Protein 7FIA (pdb70)

B-factor: mean 28.74, std 10.63, range [11.7, 78.71]

Structure (mmCIF, N/CA/C/O backbone):
data_7FIA
#
_entry.id   7FIA
#
_cell.length_a   65.569
_cell.length_b   65.569
_cell.length_c   95.053
_cell.angle_alpha   90.000
_cell.angle_beta   90.000
_cell.angle_gamma   90.000
#
_symmetry.space_group_name_H-M   'P 41 21 2'
#
loop_
_entity.id
_entity.type
_entity.pdbx_description
1 polymer AcrIF23
2 water water
#
loop_
_atom_site.group_PDB
_atom_site.id
_atom_site.type_symbol
_atom_site.label_atom_id
_atom_site.label_alt_id
_atom_site.label_comp_id
_atom_site.label_asym_id
_atom_site.label_entity_id
_atom_site.label_seq_id
_atom_site.pdbx_PDB_ins_code
_atom_site.Cartn_x
_atom_site.Cartn_y
_atom_site.Cartn_z
_atom_site.occupancy
_atom_site.B_iso_or_equiv
_atom_site.auth_seq_id
_atom_site.auth_comp_id
_atom_site.auth_asym_id
_atom_site.auth_atom_id
_atom_site.pdbx_PDB_model_num
ATOM 1 N N 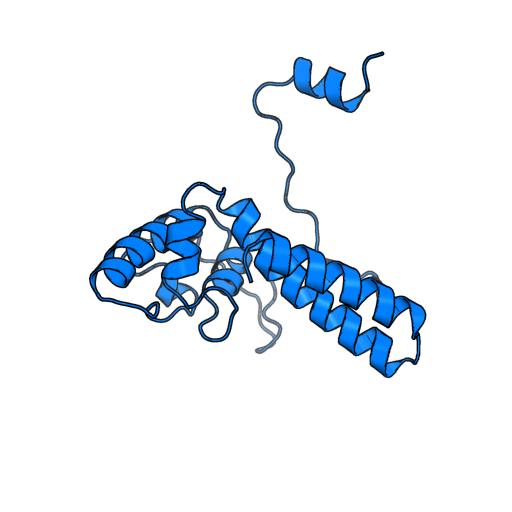. SER A 1 2 ? 27.693 -7.909 -8.961 1.00 55.37 0 SER A N 1
ATOM 2 C CA . SER A 1 2 ? 27.032 -7.675 -7.682 1.00 49.98 0 SER A CA 1
ATOM 3 C C . SER A 1 2 ? 25.751 -6.870 -7.874 1.00 48.26 0 SER A C 1
ATOM 4 O O . SER A 1 2 ? 25.661 -5.714 -7.455 1.00 48.03 0 SER A O 1
ATOM 7 N N . MET A 1 3 ? 24.759 -7.493 -8.504 1.00 39.23 1 MET A N 1
ATOM 8 C CA . MET A 1 3 ? 23.512 -6.822 -8.844 1.00 41.20 1 MET A CA 1
ATOM 9 C C . MET A 1 3 ? 22.473 -7.051 -7.752 1.00 42.23 1 MET A C 1
ATOM 10 O O . MET A 1 3 ? 22.191 -8.195 -7.383 1.00 38.65 1 MET A O 1
ATOM 15 N N . THR A 1 4 ? 21.903 -5.962 -7.244 1.00 36.09 2 THR A N 1
ATOM 16 C CA . THR A 1 4 ? 20.844 -6.067 -6.255 1.00 29.87 2 THR A CA 1
ATOM 17 C C . THR A 1 4 ? 19.526 -6.440 -6.927 1.00 28.92 2 THR A C 1
ATOM 18 O O . THR A 1 4 ? 19.337 -6.256 -8.132 1.00 33.74 2 THR A O 1
ATOM 22 N N . ASN A 1 5 ? 18.608 -6.979 -6.122 1.00 31.02 3 ASN A N 1
ATOM 23 C CA . ASN A 1 5 ? 17.306 -7.391 -6.640 1.00 27.42 3 ASN A CA 1
ATOM 24 C C . ASN A 1 5 ? 16.535 -6.201 -7.202 1.00 26.51 3 ASN A C 1
ATOM 25 O O . ASN A 1 5 ? 15.963 -6.271 -8.300 1.00 26.24 3 ASN A O 1
ATOM 30 N N . PHE A 1 6 ? 16.507 -5.096 -6.452 1.00 26.36 4 PHE A N 1
ATOM 31 C CA . PHE A 1 6 ? 15.805 -3.903 -6.911 1.00 25.23 4 PHE A CA 1
ATOM 32 C C . PHE A 1 6 ? 16.404 -3.381 -8.209 1.00 20.88 4 PHE A C 1
ATOM 33 O O . PHE A 1 6 ? 15.671 -2.981 -9.118 1.00 21.56 4 PHE A O 1
ATOM 41 N N . GLN A 1 7 ? 17.733 -3.386 -8.320 1.00 20.25 5 GLN A N 1
ATOM 42 C CA . GLN A 1 7 ? 18.362 -2.912 -9.549 1.00 22.43 5 GLN A CA 1
ATOM 43 C C . GLN A 1 7 ? 18.032 -3.818 -10.728 1.00 29.62 5 GLN A C 1
ATOM 44 O O . GLN A 1 7 ? 17.825 -3.335 -11.846 1.00 24.87 5 GLN A O 1
ATOM 50 N N . THR A 1 8 ? 18.000 -5.135 -10.509 1.00 27.69 6 THR A N 1
ATOM 51 C CA . THR A 1 8 ? 17.611 -6.046 -11.581 1.00 27.04 6 THR A CA 1
ATOM 52 C C . THR A 1 8 ? 16.196 -5.740 -12.061 1.00 25.13 6 THR A C 1
ATOM 53 O O . THR A 1 8 ? 15.943 -5.623 -13.269 1.00 30.63 6 THR A O 1
ATOM 57 N N . TRP A 1 9 ? 15.267 -5.574 -11.115 1.00 23.44 7 TRP A N 1
ATOM 58 C CA . TRP A 1 9 ? 13.902 -5.218 -11.493 1.00 24.89 7 TRP A CA 1
ATOM 59 C C . TRP A 1 9 ? 13.862 -3.896 -12.253 1.00 29.04 7 TRP A C 1
ATOM 60 O O . TRP A 1 9 ? 13.164 -3.778 -13.268 1.00 26.78 7 TRP A O 1
ATOM 71 N N . LEU A 1 10 ? 14.604 -2.890 -11.780 1.00 25.84 8 LEU A N 1
ATOM 72 C CA . LEU A 1 10 ? 14.642 -1.597 -12.460 1.00 24.36 8 LEU A CA 1
ATOM 73 C C . LEU A 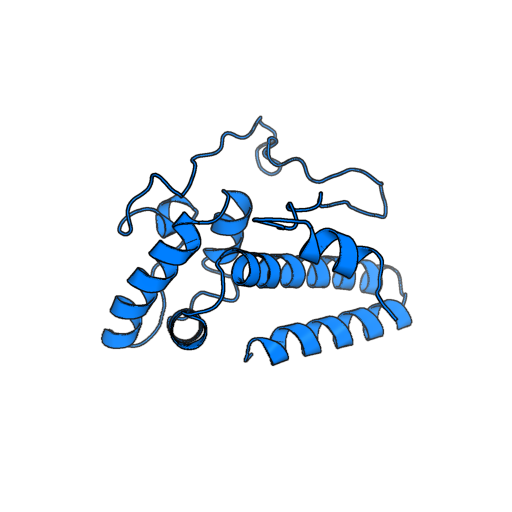1 10 ? 15.128 -1.750 -13.894 1.00 27.34 8 LEU A C 1
ATOM 74 O O . LEU A 1 10 ? 14.514 -1.227 -14.832 1.00 26.36 8 LEU A O 1
ATOM 79 N N . ASP A 1 11 ? 16.244 -2.461 -14.076 1.00 26.07 9 ASP A N 1
ATOM 80 C CA . ASP A 1 11 ? 16.772 -2.717 -15.409 1.00 26.01 9 ASP A CA 1
ATOM 81 C C . ASP A 1 11 ? 15.750 -3.426 -16.285 1.00 31.85 9 ASP A C 1
ATOM 82 O O . ASP A 1 11 ? 15.755 -3.249 -17.509 1.00 37.45 9 ASP A O 1
ATOM 87 N N . SER A 1 12 ? 14.867 -4.224 -15.685 1.00 31.88 10 SER A N 1
ATOM 88 C CA . SER A 1 12 ? 13.818 -4.881 -16.455 1.00 32.64 10 SER A CA 1
ATOM 89 C C . SER A 1 12 ? 12.607 -3.991 -16.718 1.00 31.67 10 SER A C 1
ATOM 90 O O . SER A 1 12 ? 11.765 -4.358 -17.543 1.00 34.67 10 SER A O 1
ATOM 93 N N . ALA A 1 13 ? 12.492 -2.846 -16.053 1.00 33.19 11 ALA A N 1
ATOM 94 C CA . ALA A 1 13 ? 11.258 -2.071 -16.052 1.00 29.31 11 ALA A CA 1
ATOM 95 C C . ALA A 1 13 ? 11.325 -0.904 -17.034 1.00 30.36 11 ALA A C 1
ATOM 96 O O . ALA A 1 13 ? 12.388 -0.526 -17.530 1.00 31.69 11 ALA A O 1
ATOM 98 N N . ASP A 1 14 ? 10.152 -0.328 -17.306 1.00 30.08 12 ASP A N 1
ATOM 99 C CA . ASP A 1 14 ? 10.030 0.844 -18.169 1.00 33.93 12 ASP A CA 1
ATOM 100 C C . ASP A 1 14 ? 9.793 2.119 -17.366 1.00 30.44 12 ASP A C 1
ATOM 101 O O . ASP A 1 14 ? 10.608 3.045 -17.411 1.00 32.25 12 ASP A O 1
ATOM 106 N N . ILE A 1 15 ? 8.690 2.188 -16.627 1.00 25.13 13 ILE A N 1
ATOM 107 C CA . ILE A 1 15 ? 8.395 3.364 -15.812 1.00 30.03 13 ILE A CA 1
ATOM 108 C C . ILE A 1 15 ? 8.283 2.956 -14.347 1.00 29.11 13 ILE A C 1
ATOM 109 O O . ILE A 1 15 ? 7.175 2.953 -13.789 1.00 28.23 13 ILE A O 1
ATOM 114 N N . PRO A 1 16 ? 9.387 2.609 -13.681 1.00 25.61 14 PRO A N 1
ATOM 115 C CA . PRO A 1 16 ? 9.308 2.245 -12.258 1.00 23.44 14 PRO A CA 1
ATOM 116 C C . PRO A 1 16 ? 9.133 3.487 -11.398 1.00 24.67 14 PRO A C 1
ATOM 117 O O . PRO A 1 16 ? 9.973 4.389 -11.407 1.00 29.15 14 PRO A O 1
ATOM 121 N N . VAL A 1 17 ? 8.023 3.541 -10.666 1.00 23.92 15 VAL A N 1
ATOM 122 C CA . VAL A 1 17 ? 7.762 4.608 -9.713 1.00 24.95 15 VAL A CA 1
ATOM 123 C C . VAL A 1 17 ? 7.297 3.972 -8.414 1.00 29.96 15 VAL A C 1
ATOM 124 O O . VAL A 1 17 ? 6.820 2.835 -8.384 1.00 31.75 15 VAL A O 1
ATOM 128 N N . GLN A 1 18 ? 7.447 4.720 -7.328 1.00 27.91 16 GLN A N 1
ATOM 129 C CA . GLN A 1 18 ? 6.976 4.288 -6.020 1.00 26.31 16 GLN A CA 1
ATOM 130 C C . GLN A 1 18 ? 5.632 4.947 -5.744 1.00 30.64 16 GLN A C 1
ATOM 131 O O . GLN A 1 18 ? 5.531 6.178 -5.739 1.00 32.61 16 GLN A O 1
ATOM 137 N N . GLN A 1 19 ? 4.607 4.130 -5.526 1.00 30.88 17 GLN A N 1
ATOM 138 C CA . GLN A 1 19 ? 3.312 4.662 -5.144 1.00 31.73 17 GLN A CA 1
ATOM 139 C C . GLN A 1 19 ? 3.385 5.269 -3.747 1.00 35.23 17 GLN A C 1
ATOM 140 O O . GLN A 1 19 ? 4.241 4.919 -2.930 1.00 31.94 17 GLN A O 1
ATOM 146 N N . ASN A 1 20 ? 2.479 6.205 -3.482 1.00 34.30 18 ASN A N 1
ATOM 147 C CA . ASN A 1 20 ? 2.446 6.851 -2.177 1.00 34.99 18 ASN A CA 1
ATOM 148 C C . ASN A 1 20 ? 2.010 5.848 -1.119 1.00 39.39 18 ASN A C 1
ATOM 149 O O . ASN A 1 20 ? 0.920 5.271 -1.207 1.00 38.15 18 ASN A O 1
ATOM 154 N N . GLY A 1 21 ? 2.863 5.633 -0.123 1.00 33.28 19 GLY A N 1
ATOM 155 C CA . GLY A 1 21 ? 2.519 4.730 0.949 1.00 32.20 19 GLY A CA 1
ATOM 156 C C . GLY A 1 21 ? 1.446 5.299 1.855 1.00 36.19 19 GLY A C 1
ATOM 157 O O . GLY A 1 21 ? 1.231 6.509 1.940 1.00 34.91 19 GLY A O 1
ATOM 158 N N . GLN A 1 22 ? 0.751 4.393 2.536 1.00 33.15 20 GLN A N 1
ATOM 159 C CA . GLN A 1 22 ? -0.265 4.794 3.497 1.00 39.13 20 GLN A CA 1
ATOM 160 C C . GLN A 1 22 ? 0.378 5.502 4.683 1.00 33.74 20 GLN A C 1
ATOM 161 O O . GLN A 1 22 ? 1.471 5.140 5.125 1.00 30.83 20 GLN A O 1
ATOM 167 N N . TRP A 1 23 ? -0.295 6.533 5.185 1.00 29.36 21 TRP 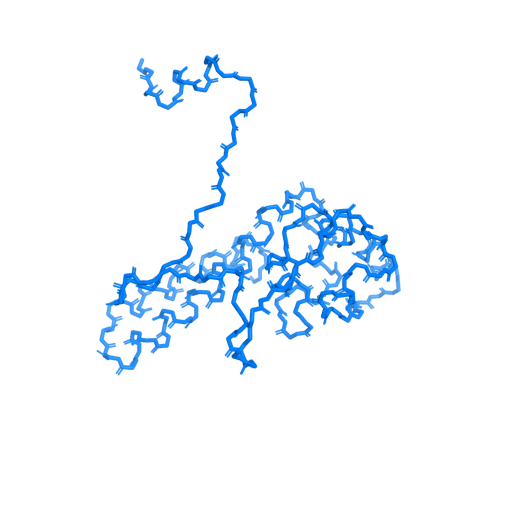A N 1
ATOM 168 C CA . TRP A 1 23 ? 0.114 7.190 6.418 1.00 30.50 21 TRP A CA 1
ATOM 169 C C . TRP A 1 23 ? -0.562 6.486 7.588 1.00 34.27 21 TRP A C 1
ATOM 170 O O . TRP A 1 23 ? -1.783 6.296 7.582 1.00 31.01 21 TRP A O 1
ATOM 181 N N . ILE A 1 24 ? 0.232 6.091 8.581 1.00 31.45 22 ILE A N 1
ATOM 182 C CA . ILE A 1 24 ? -0.234 5.255 9.681 1.00 35.11 22 ILE A CA 1
ATOM 183 C C . ILE A 1 24 ? 0.207 5.871 11.001 1.00 33.66 22 ILE A C 1
ATOM 184 O O . ILE A 1 24 ? 1.355 6.306 11.139 1.00 30.80 22 ILE A O 1
ATOM 189 N N . ASP A 1 25 ? -0.707 5.909 11.971 1.00 30.68 23 ASP A N 1
ATOM 190 C CA . ASP A 1 25 ? -0.335 6.161 13.359 1.00 32.90 23 ASP A CA 1
ATOM 191 C C . ASP A 1 25 ? 0.150 4.846 13.957 1.00 37.02 23 ASP A C 1
ATOM 192 O O . ASP A 1 25 ? -0.651 3.942 14.215 1.00 39.13 23 ASP A O 1
ATOM 197 N N . LEU A 1 26 ? 1.462 4.737 14.175 1.00 35.70 24 LEU A N 1
ATOM 198 C CA . LEU A 1 26 ? 2.035 3.486 14.659 1.00 38.61 24 LEU A CA 1
ATOM 199 C C . LEU A 1 26 ? 1.552 3.124 16.057 1.00 42.34 24 LEU A C 1
ATOM 200 O O . LEU A 1 26 ? 1.658 1.958 16.452 1.00 43.04 24 LEU A O 1
ATOM 205 N N . GLU A 1 27 ? 1.028 4.090 16.814 1.00 41.48 25 GLU A N 1
ATOM 206 C CA . GLU A 1 27 ? 0.484 3.773 18.129 1.00 44.95 25 GLU A CA 1
ATOM 207 C C . GLU A 1 27 ? -0.783 2.935 18.015 1.00 43.84 25 GLU A C 1
ATOM 208 O O . GLU A 1 27 ? -0.976 1.985 18.782 1.00 48.84 25 GLU A O 1
ATOM 214 N N . THR A 1 28 ? -1.652 3.263 17.058 1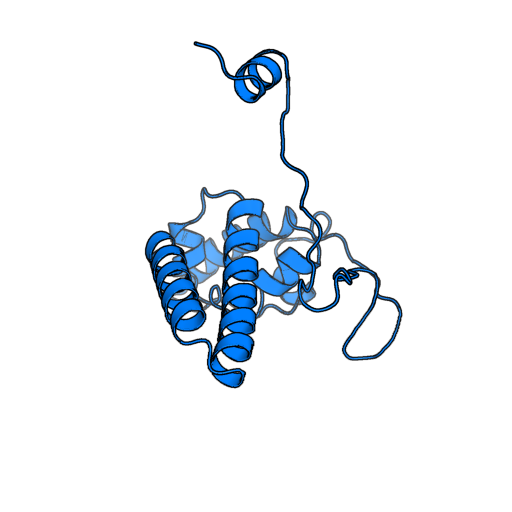.00 42.51 26 THR A N 1
ATOM 215 C CA . THR A 1 28 ? -2.924 2.576 16.895 1.00 41.87 26 THR A CA 1
ATOM 216 C C . THR A 1 28 ? -2.960 1.628 15.706 1.00 43.06 26 THR A C 1
ATOM 217 O O . THR A 1 28 ? -3.872 0.797 15.627 1.00 47.72 26 THR A O 1
ATOM 221 N N . GLY A 1 29 ? -2.009 1.728 14.781 1.00 42.32 27 GLY A N 1
ATOM 222 C CA . GLY A 1 29 ? -2.069 0.929 13.575 1.00 38.77 27 GLY A CA 1
ATOM 223 C C . GLY A 1 29 ? -3.169 1.311 12.614 1.00 38.11 27 GLY A C 1
ATOM 224 O O . GLY A 1 29 ? -3.393 0.592 11.636 1.00 43.08 27 GLY A O 1
ATOM 225 N N . ILE A 1 30 ? -3.858 2.421 12.857 1.00 40.05 28 ILE A N 1
ATOM 226 C CA . ILE A 1 30 ? -4.949 2.875 12.002 1.00 40.81 28 ILE A CA 1
ATOM 227 C C . ILE A 1 30 ? -4.403 3.875 10.992 1.00 40.09 28 ILE A C 1
ATOM 228 O O . ILE A 1 30 ? -3.678 4.810 11.354 1.00 35.15 28 ILE A O 1
ATOM 233 N N . ALA A 1 31 ? -4.765 3.690 9.726 1.00 37.40 29 ALA A N 1
ATOM 234 C CA . ALA A 1 31 ? -4.239 4.522 8.659 1.00 33.10 29 ALA A CA 1
ATOM 235 C C . ALA A 1 31 ? -4.977 5.854 8.585 1.00 34.51 29 ALA A C 1
ATOM 236 O O . ALA A 1 31 ? -6.102 6.003 9.071 1.00 36.71 29 ALA A O 1
ATOM 238 N N . TYR A 1 32 ? -4.314 6.834 7.975 1.00 31.07 30 TYR A N 1
ATOM 239 C CA . TYR A 1 32 ? -4.979 8.073 7.600 1.00 28.47 30 TYR A CA 1
ATOM 240 C C . TYR A 1 32 ? -5.908 7.804 6.423 1.00 29.75 30 TYR A C 1
ATOM 241 O O . TYR A 1 32 ? -5.505 7.183 5.434 1.00 31.96 30 TYR A O 1
ATOM 250 N N . ASP A 1 33 ? -7.155 8.255 6.536 1.00 33.08 31 ASP A N 1
ATOM 251 C CA . ASP A 1 33 ? -8.157 8.020 5.503 1.00 28.86 31 ASP A CA 1
ATOM 252 C C . ASP A 1 33 ? -8.403 9.305 4.728 1.00 29.99 31 ASP A C 1
ATOM 253 O O . ASP A 1 33 ? -9.039 10.229 5.260 1.00 30.55 31 ASP A O 1
ATOM 258 N N . PRO A 1 34 ? -7.925 9.416 3.485 1.00 32.77 32 PRO A N 1
ATOM 259 C CA . PRO A 1 34 ? -8.171 10.644 2.710 1.00 27.65 32 PRO A CA 1
ATOM 260 C C . PRO A 1 34 ? -9.634 10.868 2.380 1.00 29.10 32 PRO A C 1
ATOM 261 O O . PRO A 1 34 ? -10.035 12.014 2.147 1.00 29.30 32 PRO A O 1
ATOM 265 N N . SER A 1 35 ? -10.445 9.815 2.355 1.00 33.36 33 SER A N 1
ATOM 266 C CA . SER A 1 35 ? -11.860 9.928 2.028 1.00 38.18 33 SER A CA 1
ATOM 267 C C . SER A 1 35 ? -12.707 10.407 3.200 1.00 39.36 33 SER A C 1
ATOM 268 O O . SER A 1 35 ? -13.934 10.450 3.074 1.00 44.43 33 SER A O 1
ATOM 271 N N . TYR A 1 36 ? -12.092 10.767 4.326 1.00 39.66 34 TYR A N 1
ATOM 272 C CA . TYR A 1 36 ? -12.810 11.145 5.536 1.00 38.15 34 TYR A CA 1
ATOM 273 C C . TYR A 1 36 ? -12.375 12.532 5.987 1.00 38.09 34 TYR A C 1
ATOM 274 O O . TYR A 1 36 ? -11.175 12.799 6.120 1.00 40.11 34 TYR A O 1
ATOM 283 N N . ASN A 1 37 ? -13.350 13.408 6.223 1.00 33.38 35 ASN A N 1
ATOM 284 C CA . ASN A 1 37 ? -13.087 14.723 6.793 1.00 38.37 35 ASN A CA 1
ATOM 285 C C . ASN A 1 37 ? -13.018 14.587 8.310 1.00 44.07 35 ASN A C 1
ATOM 286 O O . ASN A 1 37 ? -13.997 14.180 8.945 1.00 44.38 35 ASN A O 1
ATOM 291 N N . TYR A 1 38 ? -11.865 14.925 8.890 1.00 34.91 36 TYR A N 1
ATOM 292 C CA . TYR A 1 38 ? -11.686 14.758 10.328 1.00 33.58 36 TYR A CA 1
ATOM 293 C C . TYR A 1 38 ? -12.229 15.948 11.110 1.00 35.33 36 TYR A C 1
ATOM 294 O O . TYR A 1 38 ? -12.752 15.773 12.215 1.00 39.65 36 TYR A O 1
ATOM 303 N N . ALA A 1 39 ? -12.112 17.159 10.561 1.00 35.74 37 ALA A N 1
ATOM 304 C CA . ALA A 1 39 ? -12.599 18.347 11.257 1.00 38.47 37 ALA A CA 1
ATOM 305 C C . ALA A 1 39 ? -14.097 18.252 11.512 1.00 48.01 37 ALA A C 1
ATOM 306 O O . ALA A 1 39 ? -14.557 18.356 12.653 1.00 53.41 37 ALA A O 1
ATOM 308 N N . ALA A 1 40 ? -14.801 18.181 10.393 1.00 46.47 38 ALA A N 1
ATOM 309 C CA . ALA A 1 40 ? -16.265 18.268 10.287 1.00 52.00 38 ALA A CA 1
ATOM 310 C C . ALA A 1 40 ? -16.955 16.917 10.373 1.00 53.65 38 ALA A C 1
ATOM 311 O O . ALA A 1 40 ? -18.158 16.921 10.193 1.00 61.33 38 ALA A O 1
ATOM 313 N N . ASN A 1 41 ? -16.216 15.837 10.546 1.00 52.75 39 ASN A N 1
ATOM 314 C CA . ASN A 1 41 ? -16.831 14.504 10.733 1.00 52.41 39 ASN A CA 1
ATOM 315 C C . ASN A 1 41 ? -17.794 14.150 9.595 1.00 59.89 39 ASN A C 1
ATOM 316 O O . ASN A 1 41 ? -18.926 13.857 9.908 1.00 61.72 39 ASN A O 1
ATOM 321 N N . THR A 1 42 ? -17.374 14.246 8.325 1.00 57.43 40 THR A N 1
ATOM 322 C CA . THR A 1 42 ? -18.197 13.887 7.124 1.00 48.95 40 THR A CA 1
ATOM 323 C C . THR A 1 42 ? -17.327 13.202 6.075 1.00 49.77 40 THR A C 1
ATOM 324 O O . THR A 1 42 ? -16.132 13.274 6.223 1.00 49.88 40 THR A O 1
ATOM 328 N N . ARG A 1 43 ? -17.883 12.506 5.083 1.00 47.42 41 ARG A N 1
ATOM 329 C CA . ARG A 1 43 ? -17.053 11.951 4.025 1.00 48.23 41 ARG A CA 1
ATOM 330 C C . ARG A 1 43 ? -16.470 13.079 3.181 1.00 40.73 41 ARG A C 1
ATOM 331 O O . ARG A 1 43 ? -17.072 14.144 3.022 1.00 45.23 41 ARG A O 1
ATOM 339 N N . ARG A 1 44 ? -15.276 12.842 2.650 1.00 42.41 42 ARG A N 1
ATOM 340 C CA . ARG A 1 44 ? -14.478 13.884 2.020 1.00 36.04 42 ARG A CA 1
ATOM 341 C C . ARG A 1 44 ? -14.412 13.651 0.519 1.00 32.87 42 ARG A C 1
ATOM 342 O O . ARG A 1 44 ? -14.043 12.561 0.070 1.00 32.59 42 ARG A O 1
ATOM 350 N N . ALA A 1 45 ? -14.777 14.672 -0.249 1.00 28.81 43 ALA A N 1
ATOM 351 C CA . ALA A 1 45 ? -14.634 14.646 -1.695 1.00 35.37 43 ALA A CA 1
ATOM 352 C C . ALA A 1 45 ? -13.317 15.295 -2.102 1.00 37.12 43 ALA A C 1
ATOM 353 O O . ALA A 1 45 ? -12.773 16.144 -1.391 1.00 38.37 43 ALA A O 1
ATOM 355 N N . SER A 1 46 ? -12.809 14.890 -3.260 1.00 32.10 44 SER A N 1
ATOM 356 C CA 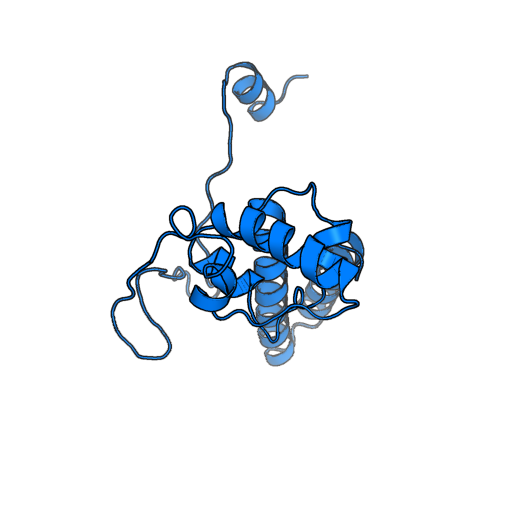. SER A 1 46 ? -11.517 15.354 -3.742 1.00 38.25 44 SER A CA 1
ATOM 357 C C . SER A 1 46 ? -11.675 15.963 -5.127 1.00 31.27 44 SER A C 1
ATOM 358 O O . SER A 1 46 ? -12.107 15.280 -6.063 1.00 31.43 44 SER A O 1
ATOM 361 N N . LEU A 1 47 ? -11.345 17.245 -5.248 1.00 32.39 45 LEU A N 1
ATOM 362 C CA . LEU A 1 47 ? -11.070 17.839 -6.548 1.00 25.15 45 LEU A CA 1
ATOM 363 C C . LEU A 1 47 ? -9.664 17.441 -6.969 1.00 26.42 45 LEU A C 1
ATOM 364 O O . LEU A 1 47 ? -8.728 17.516 -6.168 1.00 27.80 45 LEU A O 1
ATOM 369 N N . SER A 1 48 ? -9.514 17.010 -8.213 1.00 24.90 46 SER A N 1
ATOM 370 C CA . SER A 1 48 ? -8.197 16.634 -8.709 1.00 23.23 46 SER A CA 1
ATOM 371 C C . SER A 1 48 ? -7.445 17.884 -9.151 1.00 23.48 46 SER A C 1
ATOM 372 O O . SER A 1 48 ? -7.930 18.607 -10.030 1.00 22.26 46 SER A O 1
ATOM 375 N N . PRO A 1 49 ? -6.283 18.182 -8.570 1.00 23.75 47 PRO A N 1
ATOM 376 C CA . PRO A 1 49 ? -5.587 19.432 -8.918 1.00 18.37 47 PRO A CA 1
ATOM 377 C C . PRO A 1 49 ? -5.155 19.523 -10.373 1.00 21.04 47 PRO A C 1
ATOM 378 O O . PRO A 1 49 ? -4.929 20.637 -10.865 1.00 17.66 47 PRO A O 1
ATOM 382 N N . ARG A 1 50 ? -5.038 18.403 -11.088 1.00 21.95 48 ARG A N 1
ATOM 383 C CA . ARG A 1 50 ? -4.508 18.468 -12.445 1.00 23.19 48 ARG A CA 1
ATOM 384 C C . ARG A 1 50 ? -5.493 19.060 -13.445 1.00 21.68 48 ARG A C 1
ATOM 385 O O . ARG A 1 50 ? -5.092 19.362 -14.574 1.00 23.84 48 ARG A O 1
ATOM 393 N N . GLY A 1 51 ? -6.753 19.240 -13.064 1.00 19.64 49 GLY A N 1
ATOM 394 C CA . GLY A 1 51 ? -7.720 19.852 -13.953 1.00 20.10 49 GLY A CA 1
ATOM 395 C C . GLY A 1 51 ? -8.057 21.280 -13.578 1.00 24.49 49 GLY A C 1
ATOM 396 O O . GLY A 1 51 ? -9.069 21.818 -14.034 1.00 22.09 49 GLY A O 1
ATOM 397 N N . ILE A 1 52 ? -7.223 21.908 -12.749 1.00 20.20 50 ILE A N 1
ATOM 398 C CA . ILE A 1 52 ? -7.456 23.265 -12.271 1.00 19.89 50 ILE A CA 1
ATOM 399 C C . ILE A 1 52 ? -6.347 24.165 -12.798 1.00 19.49 50 ILE A C 1
ATOM 400 O O . ILE A 1 52 ? -5.170 23.786 -12.787 1.00 20.05 50 ILE A O 1
ATOM 405 N N . ASP A 1 53 ? -6.723 25.356 -13.265 1.00 22.01 51 ASP A N 1
ATOM 406 C CA . ASP A 1 53 ? -5.763 26.236 -13.913 1.00 21.18 51 ASP A CA 1
ATOM 407 C C . ASP A 1 53 ? -4.887 26.950 -12.881 1.00 19.91 51 ASP A C 1
ATOM 408 O O . ASP A 1 53 ? -5.127 26.899 -11.672 1.00 20.10 51 ASP A O 1
ATOM 413 N N . ALA A 1 54 ? -3.856 27.633 -13.386 1.00 21.86 52 ALA A N 1
ATOM 414 C CA . ALA A 1 54 ? -2.880 28.276 -12.511 1.00 22.27 52 ALA A CA 1
ATOM 415 C C . ALA A 1 54 ? -3.512 29.357 -11.645 1.00 23.50 52 ALA A C 1
ATOM 416 O O . ALA A 1 54 ? -3.078 29.572 -10.508 1.00 24.51 52 ALA A O 1
ATOM 418 N N . ARG A 1 55 ? -4.538 30.039 -12.156 1.00 21.94 53 ARG A N 1
ATOM 419 C CA . ARG A 1 55 ? -5.159 31.116 -11.392 1.00 23.34 53 ARG A CA 1
ATOM 420 C C . ARG A 1 55 ? -5.840 30.604 -10.129 1.00 21.83 53 ARG A C 1
ATOM 421 O O . ARG A 1 55 ? -5.860 31.304 -9.111 1.00 22.91 53 ARG A O 1
ATOM 429 N N . ALA A 1 56 ? -6.382 29.386 -10.156 1.00 20.66 54 ALA A N 1
ATOM 430 C CA . ALA A 1 56 ? -7.275 28.940 -9.097 1.00 22.25 54 ALA A CA 1
ATOM 431 C C . ALA A 1 56 ? -6.749 27.794 -8.241 1.00 18.25 54 ALA A C 1
ATOM 432 O O . ALA A 1 56 ? -7.284 27.580 -7.151 1.00 18.03 54 ALA A O 1
ATOM 434 N N . VAL A 1 57 ? -5.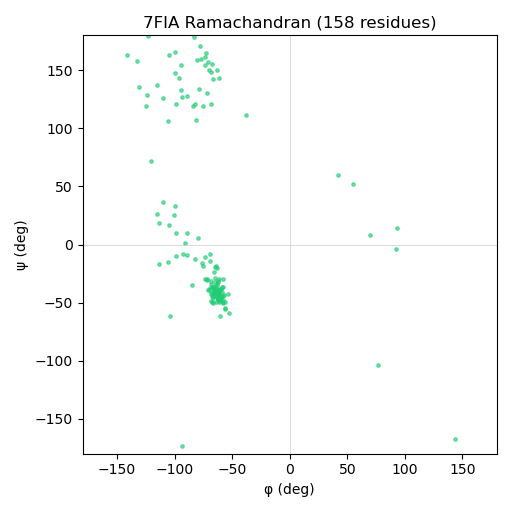725 27.063 -8.684 1.00 18.77 55 VAL A N 1
ATOM 435 C CA . VAL A 1 57 ? -5.419 25.776 -8.058 1.00 19.59 55 VAL A CA 1
ATOM 436 C C . VAL A 1 57 ? -4.937 25.964 -6.615 1.00 17.24 55 VAL A C 1
ATOM 437 O O . VAL A 1 57 ? -5.462 25.338 -5.678 1.00 19.86 55 VAL A O 1
ATOM 441 N N . ALA A 1 58 ? -3.958 26.851 -6.404 1.00 18.66 56 ALA A N 1
ATOM 442 C CA . ALA A 1 58 ? -3.402 27.022 -5.065 1.00 19.20 56 ALA A CA 1
ATOM 443 C C . ALA A 1 58 ? -4.460 27.520 -4.089 1.00 21.99 56 ALA A C 1
ATOM 444 O O . ALA A 1 58 ? -4.576 27.004 -2.970 1.00 20.68 56 ALA A O 1
ATOM 446 N N . LYS A 1 59 ? -5.255 28.512 -4.498 1.00 19.75 57 LYS A N 1
ATOM 447 C CA . LYS A 1 59 ? -6.295 29.010 -3.607 1.00 19.18 57 LYS A CA 1
ATOM 448 C C . LYS A 1 59 ? -7.431 28.008 -3.458 1.00 19.85 57 LYS A C 1
ATOM 449 O O . LYS A 1 59 ? -8.056 27.942 -2.393 1.00 20.41 57 LYS A O 1
ATOM 455 N N . THR A 1 60 ? -7.705 27.209 -4.494 1.00 18.57 58 THR A N 1
ATOM 456 C CA . THR A 1 60 ? -8.698 26.149 -4.347 1.00 20.09 58 THR A CA 1
ATOM 457 C C . THR A 1 60 ? -8.320 25.210 -3.213 1.00 21.36 58 THR A C 1
ATOM 458 O O . THR A 1 60 ? -9.189 24.734 -2.473 1.00 21.19 58 THR A O 1
ATOM 462 N N . PHE A 1 61 ? -7.025 24.938 -3.045 1.00 23.32 59 PHE A N 1
ATOM 463 C CA . PHE A 1 61 ? -6.593 24.066 -1.957 1.00 21.36 59 PHE A CA 1
ATOM 464 C C . PHE A 1 61 ? -6.066 24.840 -0.749 1.00 23.10 59 PHE A C 1
ATOM 465 O O . PHE A 1 61 ? -5.171 24.364 -0.042 1.00 20.45 59 PHE A O 1
ATOM 473 N N . GLY A 1 62 ? -6.626 26.021 -0.488 1.00 21.86 60 GLY A N 1
ATOM 474 C CA . GLY A 1 62 ? -6.365 26.756 0.732 1.00 23.43 60 GLY A CA 1
ATOM 475 C C . GLY A 1 62 ? -5.238 27.764 0.673 1.00 23.36 60 GLY A C 1
ATOM 476 O O . GLY A 1 62 ? -5.024 28.485 1.656 1.00 23.18 60 GLY A O 1
ATOM 477 N N . GLY A 1 63 ? -4.518 27.850 -0.440 1.00 19.27 61 GLY A N 1
ATOM 478 C CA . GLY A 1 63 ? -3.361 28.715 -0.497 1.00 20.66 61 GLY A CA 1
ATOM 479 C C . GLY A 1 63 ? -3.722 30.186 -0.569 1.00 23.98 61 GLY A C 1
ATOM 480 O O . GLY A 1 63 ? -4.843 30.576 -0.897 1.00 26.23 61 GLY A O 1
ATOM 481 N N . ARG A 1 64 ? -2.738 31.013 -0.238 1.00 19.89 62 ARG A N 1
ATOM 482 C CA . ARG A 1 64 ? -2.785 32.456 -0.424 1.00 27.83 62 ARG A CA 1
ATOM 483 C C . ARG A 1 64 ? -1.601 32.868 -1.289 1.00 23.93 62 ARG A C 1
ATOM 484 O O . ARG A 1 64 ? -0.783 32.039 -1.690 1.00 28.17 62 ARG A O 1
ATOM 492 N N . ALA A 1 65 ? -1.509 34.164 -1.572 1.00 26.85 63 ALA A N 1
ATOM 493 C CA . ALA A 1 65 ? -0.418 34.660 -2.398 1.00 29.82 63 ALA A CA 1
ATOM 494 C C . ALA A 1 65 ? 0.927 34.377 -1.739 1.00 25.32 63 ALA A C 1
ATOM 495 O O . ALA A 1 65 ? 1.060 34.422 -0.513 1.00 26.54 63 ALA A O 1
ATOM 497 N N . LEU A 1 66 ? 1.921 34.061 -2.564 1.00 23.48 64 LEU A N 1
ATOM 498 C CA . LEU A 1 66 ? 3.282 33.901 -2.074 1.00 23.61 64 LEU A CA 1
ATOM 499 C C . LEU A 1 66 ? 3.888 35.261 -1.745 1.00 28.31 64 LEU A C 1
ATOM 500 O O . LEU A 1 66 ? 3.493 36.289 -2.300 1.00 29.71 64 LEU A O 1
ATOM 505 N N . THR A 1 67 ? 4.858 35.260 -0.836 1.00 32.17 65 THR A N 1
ATOM 506 C CA . THR A 1 67 ? 5.519 36.481 -0.399 1.00 29.03 65 THR A CA 1
ATOM 507 C C . THR A 1 67 ? 6.862 36.646 -1.102 1.00 36.20 65 THR A C 1
ATOM 508 O O . THR A 1 67 ? 7.540 35.666 -1.424 1.00 30.43 65 THR A O 1
ATOM 512 N N . GLY A 1 68 ? 7.235 37.900 -1.340 1.00 37.77 66 GLY A N 1
ATOM 513 C CA . GLY A 1 68 ? 8.475 38.248 -1.993 1.00 33.40 66 GLY A CA 1
ATOM 514 C C . GLY A 1 68 ? 8.283 39.459 -2.881 1.00 39.14 66 GLY A C 1
ATOM 515 O O . GLY A 1 68 ? 7.270 40.155 -2.810 1.00 40.07 66 GLY A O 1
ATOM 516 N N . THR A 1 69 ? 9.279 39.713 -3.729 1.00 36.29 67 THR A N 1
ATOM 517 C CA . THR A 1 69 ? 9.187 40.799 -4.692 1.00 41.47 67 THR A CA 1
ATOM 518 C C . THR A 1 69 ? 8.211 40.436 -5.810 1.00 43.54 67 THR A C 1
ATOM 519 O O . THR A 1 69 ? 7.836 39.275 -5.990 1.00 43.73 67 THR A O 1
ATOM 523 N N . ALA A 1 70 ? 7.803 41.456 -6.570 1.00 37.58 68 ALA A N 1
ATOM 524 C CA . ALA A 1 70 ? 6.820 41.247 -7.633 1.00 42.98 68 ALA A CA 1
ATOM 525 C C . ALA A 1 70 ? 7.334 40.268 -8.686 1.00 39.56 68 ALA A C 1
ATOM 526 O O . ALA A 1 70 ? 6.599 39.377 -9.132 1.00 44.84 68 ALA A O 1
ATOM 528 N N . ARG A 1 71 ? 8.590 40.436 -9.108 1.00 40.07 69 ARG A N 1
ATOM 529 C CA . ARG A 1 71 ? 9.246 39.482 -9.999 1.00 46.55 69 ARG A CA 1
ATOM 530 C C . ARG A 1 71 ? 9.146 38.068 -9.436 1.00 40.68 69 ARG A C 1
ATOM 531 O O . ARG A 1 71 ? 8.631 37.141 -10.089 1.00 41.90 69 ARG A O 1
ATOM 539 N N . GLN A 1 72 ? 9.679 37.896 -8.221 1.00 40.75 70 GLN A N 1
ATOM 540 C CA . GLN A 1 72 ? 9.647 36.610 -7.541 1.00 38.29 70 GLN A CA 1
ATOM 541 C C . GLN A 1 72 ? 8.231 36.071 -7.452 1.00 35.03 70 GLN A C 1
ATOM 542 O O . GLN A 1 72 ? 7.999 34.882 -7.681 1.00 34.57 70 GLN A O 1
ATOM 548 N N . LYS A 1 73 ? 7.269 36.934 -7.123 1.00 35.10 71 LYS A N 1
ATOM 549 C CA . LYS A 1 73 ? 5.906 36.469 -6.899 1.00 35.07 71 LYS A CA 1
ATOM 550 C C . LYS A 1 73 ? 5.281 35.951 -8.187 1.00 33.94 71 LYS A C 1
ATOM 551 O O . LYS A 1 73 ? 4.680 34.875 -8.199 1.00 34.37 71 LYS A O 1
ATOM 557 N N . GLU A 1 74 ? 5.421 36.696 -9.285 1.00 36.82 72 GLU A N 1
ATOM 558 C CA . GLU A 1 74 ? 4.905 36.229 -10.571 1.00 38.47 72 GLU A CA 1
ATOM 559 C C . GLU A 1 74 ? 5.497 34.868 -10.933 1.00 34.00 72 GLU A C 1
ATOM 560 O O . GLU A 1 74 ? 4.768 33.883 -11.173 1.00 37.87 72 GLU A O 1
ATOM 566 N N . TRP A 1 75 ? 6.833 34.793 -10.948 1.00 31.48 73 TRP A N 1
ATOM 567 C CA . TRP A 1 75 ? 7.495 33.560 -11.363 1.00 31.06 73 TRP A CA 1
ATOM 568 C C . TRP A 1 75 ? 7.105 32.392 -10.462 1.00 25.75 73 TRP A C 1
ATOM 569 O O . TRP A 1 75 ? 6.776 31.296 -10.940 1.00 31.48 73 TRP A O 1
ATOM 580 N N . ALA A 1 76 ? 7.111 32.616 -9.148 1.00 28.03 74 ALA A N 1
ATOM 581 C CA . ALA A 1 76 ? 6.874 31.527 -8.213 1.00 28.75 74 ALA A CA 1
ATOM 582 C C . ALA A 1 76 ? 5.415 31.105 -8.183 1.00 26.60 74 ALA A C 1
ATOM 583 O O . ALA A 1 76 ? 5.131 29.939 -7.910 1.00 27.51 74 ALA A O 1
ATOM 585 N N . GLU A 1 77 ? 4.474 32.016 -8.442 1.00 23.60 75 GLU A N 1
ATOM 586 C CA . GLU A 1 77 ? 3.089 31.580 -8.560 1.00 23.75 75 GLU A CA 1
ATOM 587 C C . GLU A 1 77 ? 2.931 30.643 -9.745 1.00 27.63 75 GLU A C 1
ATOM 588 O O . GLU A 1 77 ? 2.257 29.608 -9.641 1.00 27.65 75 GLU A O 1
ATOM 594 N N . LYS A 1 78 ? 3.578 30.962 -10.872 1.00 24.30 76 LYS A N 1
ATOM 595 C CA . LYS A 1 78 ? 3.526 30.024 -11.995 1.00 27.69 76 LYS A CA 1
ATOM 596 C C . LYS A 1 78 ? 4.150 28.676 -11.626 1.00 27.07 76 LYS A C 1
ATOM 597 O O . LYS A 1 78 ? 3.584 27.610 -11.923 1.00 22.88 76 LYS A O 1
ATOM 603 N N . ILE A 1 79 ? 5.312 28.708 -10.967 1.00 25.06 77 ILE A N 1
ATOM 604 C CA . ILE A 1 79 ? 6.001 27.470 -10.593 1.00 24.74 77 ILE A CA 1
ATOM 605 C C . ILE A 1 79 ? 5.143 26.638 -9.646 1.00 21.14 77 ILE A C 1
ATOM 606 O O . ILE A 1 79 ? 4.988 25.420 -9.820 1.00 18.05 77 ILE A O 1
ATOM 611 N N . ARG A 1 80 ? 4.588 27.278 -8.614 1.00 20.72 78 ARG A N 1
ATOM 612 C CA . ARG A 1 80 ? 3.789 26.559 -7.632 1.00 19.26 78 ARG A CA 1
ATOM 613 C C . ARG A 1 80 ? 2.544 25.965 -8.268 1.00 20.14 78 ARG A C 1
ATOM 614 O O . ARG A 1 80 ? 2.165 24.833 -7.954 1.00 16.49 78 ARG A O 1
ATOM 622 N N . ALA A 1 81 ? 1.879 26.721 -9.146 1.00 19.50 79 ALA A N 1
ATOM 623 C CA . ALA A 1 81 ? 0.714 26.182 -9.836 1.00 18.84 79 ALA A CA 1
ATOM 624 C C . ALA A 1 81 ? 1.080 24.926 -10.612 1.00 21.84 79 ALA A C 1
ATOM 625 O O . ALA A 1 81 ? 0.388 23.901 -10.521 1.00 18.35 79 ALA A O 1
ATOM 627 N N . GLU A 1 82 ? 2.181 24.983 -11.371 1.00 18.79 80 GLU A N 1
ATOM 628 C CA . GLU A 1 82 ? 2.584 23.814 -12.148 1.00 19.17 80 GLU A CA 1
ATOM 629 C C . GLU A 1 82 ? 2.896 22.622 -11.248 1.00 21.96 80 GLU A C 1
ATOM 630 O O . GLU A 1 82 ? 2.563 21.479 -11.583 1.00 21.93 80 GLU A O 1
ATOM 636 N N . LYS A 1 83 ? 3.537 22.863 -10.101 1.00 19.03 81 LYS A N 1
ATOM 637 C CA . LYS A 1 83 ? 3.848 21.757 -9.196 1.00 19.22 81 LYS A CA 1
ATOM 638 C C . LYS A 1 83 ? 2.579 21.171 -8.585 1.00 19.05 81 LYS A C 1
ATOM 639 O O . LYS A 1 83 ? 2.376 19.952 -8.595 1.00 17.91 81 LYS A O 1
ATOM 645 N N . VAL A 1 84 ? 1.712 22.031 -8.049 1.00 15.86 82 VAL A N 1
ATOM 646 C CA . VAL A 1 84 ? 0.521 21.567 -7.348 1.00 15.82 82 VAL A CA 1
ATOM 647 C C . VAL A 1 84 ? -0.422 20.841 -8.298 1.00 15.34 82 VAL A C 1
ATOM 648 O O . VAL A 1 84 ? -1.143 19.924 -7.886 1.00 16.33 82 VAL A O 1
ATOM 652 N N . GLN A 1 85 ? -0.410 21.201 -9.585 1.00 19.53 83 GLN A N 1
ATOM 653 C CA . GLN A 1 85 ? -1.250 20.487 -10.542 1.00 18.43 83 GLN A CA 1
ATOM 654 C C . GLN A 1 85 ? -0.853 19.020 -10.684 1.00 20.30 83 GLN A C 1
ATOM 655 O O . GLN A 1 85 ? -1.657 18.217 -11.167 1.00 19.63 83 GLN A O 1
ATOM 661 N N . GLN A 1 86 ? 0.355 18.646 -10.270 1.00 18.75 84 GLN A N 1
ATOM 662 C CA . GLN A 1 86 ? 0.801 17.262 -10.329 1.00 18.15 84 GLN A CA 1
ATOM 663 C C . GLN A 1 86 ? 0.660 16.542 -8.993 1.00 20.29 84 GLN A C 1
ATOM 664 O O . GLN A 1 86 ? 1.163 15.425 -8.847 1.00 21.53 84 GLN A O 1
ATOM 670 N N . MET A 1 87 ? -0.015 17.148 -8.024 1.00 18.73 85 MET A N 1
ATOM 671 C CA . MET A 1 87 ? -0.186 16.571 -6.700 1.00 17.41 85 MET A CA 1
ATOM 672 C C . MET A 1 87 ? -1.598 16.028 -6.527 1.00 20.60 85 MET A C 1
ATOM 673 O O . MET A 1 87 ? -2.515 16.364 -7.281 1.00 19.26 85 MET A O 1
ATOM 678 N N . ASN A 1 88 ? -1.767 15.178 -5.515 1.00 17.57 86 ASN A N 1
ATOM 679 C CA . ASN A 1 88 ? -3.109 14.830 -5.079 1.00 20.41 86 ASN A CA 1
ATOM 680 C C . ASN A 1 88 ? -3.614 15.906 -4.121 1.00 20.71 86 ASN A C 1
ATOM 681 O O . ASN A 1 88 ? -2.910 16.867 -3.799 1.00 20.67 86 ASN A O 1
ATOM 686 N N . GLN A 1 89 ? -4.852 15.744 -3.652 1.00 20.69 87 GLN A N 1
ATOM 687 C CA . GLN A 1 89 ? -5.492 16.806 -2.881 1.00 22.49 87 GLN A CA 1
ATOM 688 C C . GLN A 1 89 ? -4.783 17.050 -1.553 1.00 19.40 87 GLN A C 1
ATOM 689 O O . GLN A 1 89 ? -4.614 18.202 -1.136 1.00 21.40 87 GLN A O 1
ATOM 695 N N . ASP A 1 90 ? -4.366 15.982 -0.870 1.00 18.93 88 ASP A N 1
ATOM 696 C CA . ASP A 1 90 ? -3.693 16.152 0.414 1.00 21.36 88 ASP A CA 1
ATOM 697 C C . ASP A 1 90 ? -2.335 16.813 0.239 1.00 20.44 88 ASP A C 1
ATOM 698 O O . ASP A 1 90 ? -1.971 17.719 1.002 1.00 19.70 88 ASP A O 1
ATOM 703 N N . GLN A 1 91 ? -1.569 16.359 -0.754 1.00 16.96 89 GLN A N 1
ATOM 704 C CA . GLN A 1 91 ? -0.294 16.993 -1.065 1.00 20.21 89 GLN A CA 1
ATOM 705 C C . GLN A 1 91 ? -0.481 18.468 -1.387 1.00 20.32 89 GLN A C 1
ATOM 706 O O . GLN A 1 91 ? 0.280 19.317 -0.907 1.00 16.33 89 GLN A O 1
ATOM 712 N N . ALA A 1 92 ? -1.494 18.789 -2.197 1.00 16.48 90 ALA A N 1
ATOM 713 C CA . ALA A 1 92 ? -1.756 20.176 -2.565 1.00 17.36 90 ALA A CA 1
ATOM 714 C C . ALA A 1 92 ? -2.097 21.016 -1.341 1.00 17.62 90 ALA A C 1
ATOM 715 O O . ALA A 1 92 ? -1.578 22.125 -1.171 1.00 17.09 90 ALA A O 1
ATOM 717 N N . GLU A 1 93 ? -2.977 20.500 -0.478 1.00 18.62 91 GLU A N 1
ATOM 718 C CA . GLU A 1 93 ? -3.358 21.233 0.725 1.00 17.71 91 GLU A CA 1
ATOM 719 C C . GLU A 1 93 ? -2.156 21.474 1.630 1.00 18.05 91 GLU A C 1
ATOM 720 O O . GLU A 1 93 ? -1.994 22.568 2.181 1.00 17.92 91 GLU A O 1
ATOM 726 N N . MET A 1 94 ? -1.295 20.468 1.789 1.00 16.18 92 MET A N 1
ATOM 727 C CA . MET A 1 94 ? -0.140 20.641 2.665 1.00 18.25 92 MET A CA 1
ATOM 728 C C . MET A 1 94 ? 0.877 21.605 2.064 1.00 17.82 92 MET A C 1
ATOM 729 O O . MET A 1 94 ? 1.474 22.413 2.785 1.00 21.57 92 MET A O 1
ATOM 734 N N . ALA A 1 95 ? 1.077 21.553 0.745 1.00 17.46 93 ALA A N 1
ATOM 735 C CA . ALA A 1 95 ? 2.046 22.444 0.115 1.00 17.77 93 ALA A CA 1
ATOM 736 C C . ALA A 1 95 ? 1.544 23.878 0.074 1.00 18.50 93 ALA A C 1
ATOM 737 O O . ALA A 1 95 ? 2.345 24.821 0.114 1.00 17.11 93 ALA A O 1
ATOM 739 N N . CYS A 1 96 ? 0.233 24.060 -0.001 1.00 17.97 94 CYS A N 1
ATOM 740 C CA . CYS A 1 96 ? -0.352 25.369 -0.212 1.00 17.43 94 CYS A CA 1
ATOM 741 C C . CYS A 1 96 ? -0.698 26.067 1.097 1.00 19.20 94 CYS A C 1
ATOM 742 O O . CYS A 1 96 ? -1.069 27.245 1.070 1.00 17.59 94 CYS A O 1
ATOM 745 N N . ASP A 1 97 ? -0.591 25.357 2.230 1.00 18.13 95 ASP A N 1
ATOM 746 C CA . ASP A 1 97 ? -0.816 25.836 3.592 1.00 20.14 95 ASP A CA 1
ATOM 747 C C . ASP A 1 97 ? -0.300 27.260 3.743 1.00 21.42 95 ASP A C 1
ATOM 748 O O . ASP A 1 97 ? 0.914 27.491 3.686 1.00 20.31 95 ASP A O 1
ATOM 753 N N . PRO A 1 98 ? -1.191 28.242 3.921 1.00 21.65 96 PRO A N 1
ATOM 754 C CA . PRO A 1 98 ? -0.737 29.635 4.053 1.00 19.07 96 PRO A CA 1
ATOM 755 C C . PRO A 1 98 ? -0.003 29.906 5.352 1.00 22.56 96 PRO A C 1
ATOM 756 O O . PRO A 1 98 ? 0.539 31.008 5.518 1.00 20.49 96 PRO A O 1
ATOM 760 N N . SER A 1 99 ? 0.016 28.946 6.277 1.00 20.05 97 SER A N 1
ATOM 761 C CA . SER A 1 99 ? 0.856 28.990 7.465 1.00 26.85 97 SER A CA 1
ATOM 762 C C . SER A 1 99 ? 1.927 27.904 7.434 1.00 23.37 97 SER A C 1
ATOM 763 O O . SER A 1 99 ? 2.490 27.560 8.477 1.00 22.81 97 SER A O 1
ATOM 766 N N . GLY A 1 100 ? 2.209 27.351 6.256 1.00 22.70 98 GLY A N 1
ATOM 767 C CA . GLY A 1 100 ? 3.197 26.306 6.106 1.00 23.22 98 GLY A CA 1
ATOM 768 C C . GLY A 1 100 ? 4.564 26.849 5.734 1.00 21.42 98 GLY A C 1
ATOM 769 O O . GLY A 1 100 ? 4.805 28.057 5.699 1.00 22.07 98 GLY A O 1
ATOM 770 N N . LEU A 1 101 ? 5.476 25.921 5.447 1.00 22.08 99 LEU A N 1
ATOM 771 C CA . LEU A 1 101 ? 6.863 26.274 5.169 1.00 23.66 99 LEU A CA 1
ATOM 772 C C . LEU A 1 101 ? 7.068 26.869 3.783 1.00 25.42 99 LEU A C 1
ATOM 773 O O . LEU A 1 101 ? 8.121 27.466 3.533 1.00 23.87 99 LEU A O 1
ATOM 778 N N . LEU A 1 102 ? 6.103 26.719 2.879 1.00 17.60 100 LEU A N 1
ATOM 779 C CA . LEU A 1 102 ? 6.295 27.020 1.464 1.00 16.95 100 LEU A CA 1
ATOM 780 C C . LEU A 1 102 ? 5.522 28.263 1.028 1.00 21.72 100 LEU A C 1
ATOM 781 O O . LEU A 1 102 ? 5.022 28.338 -0.095 1.00 19.07 100 LEU A O 1
ATOM 786 N N . THR A 1 103 ? 5.433 29.264 1.903 1.00 21.76 101 THR A N 1
ATOM 787 C CA . THR A 1 103 ? 4.680 30.473 1.596 1.00 22.11 101 THR A CA 1
ATOM 788 C C . THR A 1 103 ? 5.515 31.551 0.916 1.00 24.37 101 THR A C 1
ATOM 789 O O . THR A 1 103 ? 4.949 32.552 0.464 1.00 25.57 101 THR A O 1
ATOM 793 N N . ALA A 1 104 ? 6.830 31.380 0.828 1.00 24.64 102 ALA A N 1
ATOM 794 C CA . ALA A 1 104 ? 7.697 32.365 0.199 1.00 21.64 102 ALA A CA 1
ATOM 795 C C . ALA A 1 104 ? 7.974 31.980 -1.248 1.00 29.99 102 ALA A C 1
ATOM 796 O O . ALA A 1 104 ? 8.110 30.796 -1.575 1.00 24.38 102 ALA A O 1
ATOM 798 N N . ALA A 1 105 ? 8.054 32.995 -2.112 1.00 24.42 103 ALA A N 1
ATOM 799 C CA . ALA A 1 105 ? 8.384 32.762 -3.513 1.00 23.61 103 ALA A CA 1
ATOM 800 C C . ALA A 1 105 ? 9.767 32.146 -3.664 1.00 28.71 103 ALA A C 1
ATOM 801 O O . ALA A 1 105 ? 10.017 31.396 -4.621 1.00 30.85 103 ALA A O 1
ATOM 803 N N . LYS A 1 106 ? 10.666 32.449 -2.723 1.00 29.81 104 LYS A N 1
ATOM 804 C CA . LYS A 1 106 ? 12.043 31.969 -2.786 1.00 29.96 104 LYS A CA 1
ATOM 805 C C . LYS A 1 106 ? 12.106 30.449 -2.859 1.00 26.26 104 LYS A C 1
ATOM 806 O O . LYS A 1 106 ? 12.890 29.892 -3.636 1.00 30.06 104 LYS A O 1
ATOM 812 N N . PHE A 1 107 ? 11.293 29.757 -2.057 1.00 25.07 105 PHE A N 1
ATOM 813 C CA . PHE A 1 107 ? 11.344 28.299 -2.056 1.00 23.47 105 PHE A CA 1
ATOM 814 C C . PHE A 1 107 ? 10.989 27.740 -3.425 1.00 19.33 105 PHE A C 1
ATOM 815 O O . PHE A 1 107 ? 11.680 26.860 -3.949 1.00 21.78 105 PHE A O 1
ATOM 823 N N . TRP A 1 108 ? 9.897 28.229 -4.012 1.00 18.90 106 TRP A N 1
ATOM 824 C CA . TRP A 1 108 ? 9.450 27.693 -5.288 1.00 20.30 106 TRP A CA 1
ATOM 825 C C . TRP A 1 108 ? 10.415 28.043 -6.409 1.00 24.06 106 TRP A C 1
ATOM 826 O O . TRP A 1 108 ? 10.600 27.242 -7.333 1.00 20.85 106 TRP A O 1
ATOM 837 N N . ILE A 1 109 ? 11.047 29.216 -6.345 1.00 23.54 107 ILE A N 1
ATOM 838 C CA . ILE A 1 109 ? 12.027 29.566 -7.369 1.00 26.47 107 ILE A CA 1
ATOM 839 C C . ILE A 1 109 ? 13.255 28.671 -7.256 1.00 25.50 107 ILE A C 1
ATOM 840 O O . ILE A 1 109 ? 13.717 28.095 -8.247 1.00 26.33 107 ILE A O 1
ATOM 845 N N . GLU A 1 110 ? 13.793 28.523 -6.044 1.00 22.40 108 GLU A N 1
ATOM 846 C CA . GLU A 1 110 ? 15.039 27.785 -5.879 1.00 27.42 108 GLU A CA 1
ATOM 847 C C . GLU A 1 110 ? 14.865 26.276 -5.998 1.00 28.93 108 GLU A C 1
ATOM 848 O O . GLU A 1 110 ? 15.853 25.572 -6.232 1.00 25.90 108 GLU A O 1
ATOM 854 N N . ASN A 1 111 ? 13.642 25.762 -5.862 1.00 22.33 109 ASN A N 1
ATOM 855 C CA . ASN A 1 111 ? 13.386 24.331 -5.974 1.00 20.68 109 ASN A CA 1
ATOM 856 C C . ASN A 1 111 ? 12.503 24.011 -7.176 1.00 20.55 109 ASN A C 1
ATOM 857 O O . ASN A 1 111 ? 11.815 22.987 -7.199 1.00 20.68 109 ASN A O 1
ATOM 862 N N . ARG A 1 112 ? 12.540 24.869 -8.198 1.00 22.07 110 ARG A N 1
ATOM 863 C CA . ARG A 1 112 ? 11.601 24.788 -9.310 1.00 20.94 110 ARG A CA 1
ATOM 864 C C . ARG A 1 112 ? 11.811 23.566 -10.195 1.00 22.22 110 ARG A C 1
ATOM 865 O O . ARG A 1 112 ? 10.932 23.260 -11.007 1.00 19.29 110 ARG A O 1
ATOM 873 N N . ASN A 1 113 ? 12.938 22.866 -10.074 1.00 18.49 111 ASN A N 1
ATOM 874 C CA . ASN A 1 113 ? 13.178 21.681 -10.888 1.00 20.12 111 ASN A CA 1
ATOM 875 C C . ASN A 1 113 ? 12.884 20.383 -10.153 1.00 19.15 111 ASN A C 1
ATOM 876 O O . ASN A 1 113 ? 12.885 19.318 -10.783 1.00 17.36 111 ASN A O 1
ATOM 881 N N . ASP A 1 114 ? 12.642 20.444 -8.845 1.00 19.62 112 ASP A N 1
ATOM 882 C CA . ASP A 1 114 ? 12.278 19.252 -8.095 1.00 16.81 112 ASP A CA 1
ATOM 883 C C . ASP A 1 114 ? 10.882 18.780 -8.479 1.00 18.67 112 ASP A C 1
ATOM 884 O O . ASP A 1 114 ? 10.015 19.563 -8.870 1.00 20.24 112 ASP A O 1
ATOM 889 N N . SER A 1 115 ? 10.678 17.474 -8.379 1.00 18.03 113 SER A N 1
ATOM 890 C CA . SER A 1 115 ? 9.371 16.894 -8.638 1.00 16.33 113 SER A CA 1
ATOM 891 C C . SER A 1 115 ? 8.346 17.401 -7.628 1.00 18.63 113 SER A C 1
ATOM 892 O O . SER A 1 115 ? 8.675 17.739 -6.494 1.00 15.90 113 SER A O 1
ATOM 895 N N . ALA A 1 116 ? 7.088 17.484 -8.067 1.00 17.63 114 ALA A N 1
ATOM 896 C CA . ALA A 1 116 ? 6.003 17.838 -7.150 1.00 17.39 114 ALA A CA 1
ATOM 897 C C . ALA A 1 116 ? 5.911 16.844 -6.001 1.00 15.58 114 ALA A C 1
ATOM 898 O O . ALA A 1 116 ? 5.619 17.225 -4.858 1.00 16.63 114 ALA A O 1
ATOM 900 N N . GLN A 1 117 ? 6.157 15.562 -6.292 1.00 16.18 115 GLN A N 1
ATOM 901 C CA . GLN A 1 117 ? 6.116 14.530 -5.261 1.00 18.32 115 GLN A CA 1
ATOM 902 C C . GLN A 1 117 ? 7.169 14.773 -4.186 1.00 18.52 115 GLN A C 1
ATOM 903 O O . GLN A 1 117 ? 6.890 14.614 -2.993 1.00 17.08 115 GLN A O 1
ATOM 909 N N . GLU A 1 118 ? 8.383 15.169 -4.582 1.00 15.97 116 GLU A N 1
ATOM 910 C CA . GLU A 1 118 ? 9.428 15.431 -3.594 1.00 17.26 116 GLU A CA 1
ATOM 911 C C . GLU A 1 118 ? 9.059 16.608 -2.696 1.00 17.23 116 GLU A C 1
ATOM 912 O O . GLU A 1 118 ? 9.237 16.543 -1.475 1.00 17.79 116 GLU A O 1
ATOM 918 N N . ILE A 1 119 ? 8.527 17.684 -3.281 1.00 14.91 117 ILE A N 1
ATOM 919 C CA . ILE A 1 119 ? 8.167 18.872 -2.504 1.00 15.09 117 ILE A CA 1
ATOM 920 C C . ILE A 1 119 ? 7.062 18.541 -1.505 1.00 16.82 117 ILE A C 1
ATOM 921 O O . ILE A 1 119 ? 7.154 18.856 -0.303 1.00 22.30 117 ILE A O 1
ATOM 926 N N . ALA A 1 120 ? 5.997 17.897 -1.993 1.00 18.01 118 ALA A N 1
ATOM 927 C CA . ALA A 1 120 ? 4.878 17.550 -1.122 1.00 18.22 118 ALA A CA 1
ATOM 928 C C . ALA A 1 120 ? 5.304 16.575 -0.032 1.00 16.11 118 ALA A C 1
ATOM 929 O O . ALA A 1 120 ? 4.908 16.724 1.133 1.00 20.79 118 ALA A O 1
ATOM 931 N N . GLY A 1 121 ? 6.103 15.565 -0.388 1.00 19.92 119 GLY A N 1
ATOM 932 C CA . GLY A 1 121 ? 6.591 14.638 0.615 1.00 18.64 119 GLY A CA 1
ATOM 933 C C . GLY A 1 121 ? 7.441 15.323 1.664 1.00 18.04 119 GLY A C 1
ATOM 934 O O . GLY A 1 121 ? 7.355 15.000 2.849 1.00 19.87 119 GLY A O 1
ATOM 935 N N . PHE A 1 122 ? 8.263 16.286 1.245 1.00 17.94 120 PHE A N 1
ATOM 936 C CA . PHE A 1 122 ? 9.050 17.060 2.198 1.00 16.65 120 PHE A CA 1
ATOM 937 C C . PHE A 1 122 ? 8.149 17.714 3.235 1.00 18.58 120 PHE A C 1
ATOM 938 O O . PHE A 1 122 ? 8.332 17.525 4.444 1.00 16.70 120 PHE A O 1
ATOM 946 N N . VAL A 1 123 ? 7.161 18.485 2.778 1.00 18.33 121 VAL A N 1
ATOM 947 C CA . VAL A 1 123 ? 6.363 19.246 3.742 1.00 19.05 121 VAL A CA 1
ATOM 948 C C . VAL A 1 123 ? 5.535 18.307 4.630 1.00 18.78 121 VAL A C 1
ATOM 949 O O . VAL A 1 123 ? 5.395 18.531 5.848 1.00 18.98 121 VAL A O 1
ATOM 953 N N . MET A 1 124 ? 5.023 17.212 4.058 1.00 16.07 122 MET A N 1
ATOM 954 C CA . MET A 1 124 ? 4.196 16.304 4.847 1.00 18.68 122 MET A CA 1
ATOM 955 C C . MET A 1 124 ? 5.030 15.539 5.872 1.00 16.56 122 MET A C 1
ATOM 956 O O . MET A 1 124 ? 4.594 15.346 7.015 1.00 15.73 122 MET A O 1
ATOM 961 N N . GLN A 1 125 ? 6.241 15.120 5.493 1.00 17.78 123 GLN A N 1
ATOM 962 C CA . GLN A 1 125 ? 7.134 14.461 6.441 1.00 18.72 123 GLN A CA 1
ATOM 963 C C . GLN A 1 125 ? 7.578 15.421 7.536 1.00 19.10 123 GLN A C 1
ATOM 964 O O . GLN A 1 125 ? 7.726 15.021 8.695 1.00 18.06 123 GLN A O 1
ATOM 970 N N . GLN A 1 126 ? 7.789 16.693 7.187 1.00 16.43 124 GLN A N 1
ATOM 971 C CA . GLN A 1 126 ? 8.125 17.700 8.189 1.00 18.05 124 GLN A CA 1
ATOM 972 C C . GLN A 1 126 ? 7.040 17.795 9.258 1.00 18.90 124 GLN A C 1
ATOM 973 O O . GLN A 1 126 ? 7.319 17.726 10.468 1.00 16.50 124 GLN A O 1
ATOM 979 N N . LYS A 1 127 ? 5.784 17.935 8.827 1.00 16.99 125 LYS A N 1
ATOM 980 C CA . LYS A 1 127 ? 4.705 18.055 9.807 1.00 18.54 125 LYS A CA 1
ATOM 981 C C . LYS A 1 127 ? 4.514 16.760 10.599 1.00 14.51 125 LYS A C 1
ATOM 982 O O . LYS A 1 127 ? 4.226 16.796 11.807 1.00 21.63 125 LYS A O 1
ATOM 988 N N . ALA A 1 128 ? 4.689 15.603 9.950 1.00 15.31 126 ALA A N 1
ATOM 989 C CA . ALA A 1 128 ? 4.580 14.342 10.679 1.00 16.10 126 ALA A CA 1
ATOM 990 C C . ALA A 1 128 ? 5.672 14.218 11.735 1.00 21.63 126 ALA A C 1
ATOM 991 O O . ALA A 1 128 ? 5.429 13.709 12.837 1.00 21.34 126 ALA A O 1
ATOM 993 N N . LEU A 1 129 ? 6.888 14.671 11.414 1.00 15.87 127 LEU A N 1
ATOM 994 C CA . LEU A 1 129 ? 7.962 14.657 12.398 1.00 16.73 127 LEU A CA 1
ATOM 995 C C . LEU A 1 129 ? 7.626 15.555 13.577 1.00 19.58 127 LEU A C 1
ATOM 996 O O . LEU A 1 129 ? 7.928 15.218 14.726 1.00 18.24 127 LEU A O 1
ATOM 1001 N N . LEU A 1 130 ? 7.002 16.706 13.315 1.00 19.50 128 LEU A N 1
ATOM 1002 C CA . LEU A 1 130 ? 6.581 17.562 14.423 1.00 17.90 128 LEU A CA 1
ATOM 1003 C C . LEU A 1 130 ? 5.567 16.851 15.317 1.00 23.37 128 LEU A C 1
ATOM 1004 O O . LEU A 1 130 ? 5.621 16.964 16.550 1.00 25.42 128 LEU A O 1
ATOM 1009 N N . ALA A 1 131 ? 4.637 16.104 14.713 1.00 20.03 129 ALA A N 1
ATOM 1010 C CA . ALA A 1 131 ? 3.685 15.339 15.521 1.00 22.26 129 ALA A CA 1
ATOM 1011 C C . ALA A 1 131 ? 4.393 14.281 16.367 1.00 25.90 129 ALA A C 1
ATOM 1012 O O . ALA A 1 131 ? 4.092 14.116 17.561 1.00 25.10 129 ALA A O 1
ATOM 1014 N N . GLN A 1 132 ? 5.328 13.545 15.758 1.00 20.29 130 GLN A N 1
ATOM 1015 C CA . GLN A 1 132 ? 6.096 12.551 16.501 1.00 25.23 130 GLN A CA 1
ATOM 1016 C C . GLN A 1 132 ? 6.872 13.196 17.641 1.00 25.10 130 GLN A C 1
ATOM 1017 O O . GLN A 1 132 ? 6.992 12.617 18.726 1.00 26.17 130 GLN A O 1
ATOM 1023 N N . HIS A 1 133 ? 7.414 14.389 17.405 1.00 23.08 131 HIS A N 1
ATOM 1024 C CA . HIS A 1 133 ? 8.170 15.086 18.437 1.00 26.02 131 HIS A CA 1
ATOM 1025 C C . HIS A 1 133 ? 7.274 15.476 19.603 1.00 29.44 131 HIS A C 1
ATOM 1026 O O . HIS A 1 133 ? 7.657 15.306 20.766 1.00 29.68 131 HIS A O 1
ATOM 1033 N N . ARG A 1 134 ? 6.085 16.009 19.314 1.00 30.54 132 ARG A N 1
ATOM 1034 C CA . ARG A 1 134 ? 5.133 16.308 20.381 1.00 31.95 132 ARG A CA 1
ATOM 1035 C C . ARG A 1 134 ? 4.841 15.063 21.208 1.00 30.63 132 ARG A C 1
ATOM 1036 O O . ARG A 1 134 ? 4.916 15.087 22.445 1.00 36.28 132 ARG A O 1
ATOM 1044 N N . SER A 1 135 ? 4.522 13.956 20.532 1.00 30.65 133 SER A N 1
ATOM 1045 C CA . SER A 1 135 ? 4.154 12.739 21.249 1.00 31.27 133 SER A CA 1
ATOM 1046 C C . SER A 1 135 ? 5.311 12.211 22.093 1.00 41.61 133 SER A C 1
ATOM 1047 O O . SER A 1 135 ? 5.108 11.777 23.233 1.00 38.08 133 SER A O 1
ATOM 1050 N N . ALA A 1 136 ? 6.531 12.237 21.552 1.00 35.55 134 ALA A N 1
ATOM 1051 C CA . ALA A 1 136 ? 7.680 11.738 22.301 1.00 36.76 134 ALA A CA 1
ATOM 1052 C C . ALA A 1 136 ? 7.993 12.633 23.492 1.00 38.70 134 ALA A C 1
ATOM 1053 O O . ALA A 1 136 ? 8.287 12.138 24.587 1.00 38.65 134 ALA A O 1
ATOM 1055 N N . LYS A 1 137 ? 7.937 13.952 23.296 1.00 33.88 135 LYS A N 1
ATOM 1056 C CA . LYS A 1 137 ? 8.210 14.886 24.380 1.00 38.24 135 LYS A CA 1
ATOM 1057 C C . LYS A 1 137 ? 7.191 14.736 25.500 1.00 43.88 135 LYS A C 1
ATOM 1058 O O . LYS A 1 137 ? 7.529 14.882 26.681 1.00 47.91 135 LYS A O 1
ATOM 1064 N N . ALA A 1 138 ? 5.938 14.431 25.150 1.00 43.82 136 ALA A N 1
ATOM 1065 C CA . ALA A 1 138 ? 4.917 14.255 26.177 1.00 41.48 136 ALA A CA 1
ATOM 1066 C C . ALA A 1 138 ? 5.161 13.006 27.015 1.00 45.26 136 ALA A C 1
ATOM 1067 O O . ALA A 1 138 ? 4.818 12.985 28.202 1.00 44.31 136 ALA A O 1
ATOM 1069 N N . ALA A 1 139 ? 5.753 11.964 26.429 1.00 42.98 137 ALA A N 1
ATOM 1070 C CA . ALA A 1 139 ? 5.931 10.682 27.097 1.00 40.44 137 ALA A CA 1
ATOM 1071 C C . ALA A 1 139 ? 7.343 10.489 27.641 1.00 42.88 137 ALA A C 1
ATOM 1072 O O . ALA A 1 139 ? 7.780 9.347 27.820 1.00 47.14 137 ALA A O 1
ATOM 1074 N N . GLY A 1 140 ? 8.057 11.574 27.924 1.00 37.94 138 GLY A N 1
ATOM 1075 C CA . GLY A 1 140 ? 9.454 11.463 28.292 1.00 37.87 138 GLY A CA 1
ATOM 1076 C C . GLY A 1 140 ? 10.304 11.207 27.066 1.00 51.70 138 GLY A C 1
ATOM 1077 O O . GLY A 1 140 ? 10.561 12.134 26.292 1.00 58.08 138 GLY A O 1
ATOM 1078 N N . GLN A 1 141 ? 10.739 9.960 26.888 1.00 49.41 139 GLN A N 1
ATOM 1079 C CA . GLN A 1 141 ? 11.379 9.471 25.663 1.00 42.66 139 GLN A CA 1
ATOM 1080 C C . GLN A 1 141 ? 12.376 10.480 25.091 1.00 39.96 139 GLN A C 1
ATOM 1081 O O . GLN A 1 141 ? 12.255 10.947 23.958 1.00 43.28 139 GLN A O 1
ATOM 1087 N N . ALA A 1 142 ? 13.380 10.810 25.909 1.00 36.27 140 ALA A N 1
ATOM 1088 C CA . ALA A 1 142 ? 14.368 11.807 25.507 1.00 38.06 140 ALA A CA 1
ATOM 1089 C C . ALA A 1 142 ? 15.184 11.354 24.299 1.00 34.50 140 ALA A C 1
ATOM 1090 O O . ALA A 1 142 ? 15.565 12.186 23.466 1.00 31.50 140 ALA A O 1
ATOM 1092 N N . ASP A 1 143 ? 15.471 10.054 24.192 1.00 36.46 141 ASP A N 1
ATOM 1093 C CA . ASP A 1 143 ? 16.236 9.553 23.054 1.00 41.42 141 ASP A CA 1
ATOM 1094 C C . ASP A 1 143 ? 15.451 9.700 21.756 1.00 31.55 141 ASP A C 1
ATOM 1095 O O . ASP A 1 143 ? 16.005 10.115 20.730 1.00 32.71 141 ASP A O 1
ATOM 1100 N N . LYS A 1 144 ? 14.161 9.353 21.783 1.00 32.49 142 LYS A N 1
ATOM 1101 C CA . LYS A 1 144 ? 13.308 9.577 20.622 1.00 33.98 142 LYS A CA 1
ATOM 1102 C C . LYS A 1 144 ? 13.264 11.052 20.256 1.00 29.42 142 LYS A C 1
ATOM 1103 O O . LYS A 1 144 ? 13.295 11.405 19.073 1.00 27.53 142 LYS A O 1
ATOM 1109 N N . VAL A 1 145 ? 13.188 11.928 21.262 1.00 26.17 143 VAL A N 1
ATOM 1110 C CA . VAL A 1 145 ? 13.146 13.364 20.998 1.00 26.11 143 VAL A CA 1
ATOM 1111 C C . VAL A 1 145 ? 14.413 13.805 20.280 1.00 26.85 143 VAL A C 1
ATOM 1112 O O . VAL A 1 145 ? 14.362 14.539 19.286 1.00 23.35 143 VAL A O 1
ATOM 1116 N N . ALA A 1 146 ? 15.573 13.358 20.773 1.00 26.58 144 ALA A N 1
ATOM 1117 C CA . ALA A 1 146 ? 16.834 13.726 20.135 1.00 22.77 144 ALA A CA 1
ATOM 1118 C C . ALA A 1 146 ? 16.90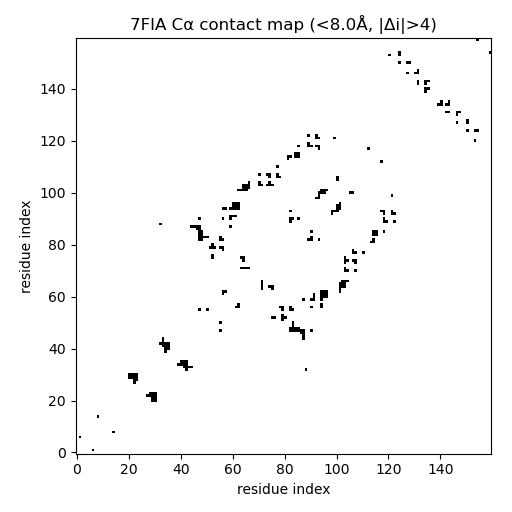1 13.214 18.701 1.00 19.07 144 ALA A C 1
ATOM 1119 O O . ALA A 1 146 ? 17.314 13.944 17.790 1.00 21.99 144 ALA A O 1
ATOM 1121 N N . LYS A 1 147 ? 16.495 11.962 18.483 1.00 20.79 145 LYS A N 1
ATOM 1122 C CA . LYS A 1 147 ? 16.532 11.385 17.141 1.00 20.99 145 LYS A CA 1
ATOM 1123 C C . LYS A 1 147 ? 15.621 12.151 16.187 1.00 19.82 145 LYS A C 1
ATOM 1124 O O . LYS A 1 147 ? 16.014 12.483 15.060 1.00 20.91 145 LYS A O 1
ATOM 1130 N N . ILE A 1 148 ? 14.397 12.447 16.629 1.00 22.23 146 ILE A N 1
ATOM 1131 C CA . ILE A 1 148 ? 13.447 13.163 15.783 1.00 22.87 146 ILE A CA 1
ATOM 1132 C C . ILE A 1 148 ? 13.954 14.564 15.481 1.00 21.55 146 ILE A C 1
ATOM 1133 O O . ILE A 1 148 ? 13.814 15.058 14.358 1.00 20.30 146 ILE A O 1
ATOM 1138 N N . ALA A 1 149 ? 14.555 15.229 16.472 1.00 18.35 147 ALA A N 1
ATOM 1139 C CA . ALA A 1 149 ? 15.062 16.576 16.238 1.00 18.30 147 ALA A CA 1
ATOM 1140 C C . ALA A 1 149 ? 16.214 16.562 15.245 1.00 18.39 147 ALA A C 1
ATOM 1141 O O . ALA A 1 149 ? 16.296 17.433 14.369 1.00 16.41 147 ALA A O 1
ATOM 1143 N N . ALA A 1 150 ? 17.111 15.580 15.361 1.00 19.56 148 ALA A N 1
ATOM 1144 C CA . ALA A 1 150 ? 18.204 15.472 14.401 1.00 17.95 148 ALA A CA 1
ATOM 1145 C C . ALA A 1 150 ? 17.667 15.243 12.994 1.00 16.49 148 ALA A C 1
ATOM 1146 O O . ALA A 1 150 ? 18.109 15.888 12.034 1.00 16.37 148 ALA A O 1
ATOM 1148 N N . GLU A 1 151 ? 16.696 14.334 12.857 1.00 17.71 149 GLU A N 1
ATOM 1149 C CA . GLU A 1 151 ? 16.125 14.057 11.541 1.00 2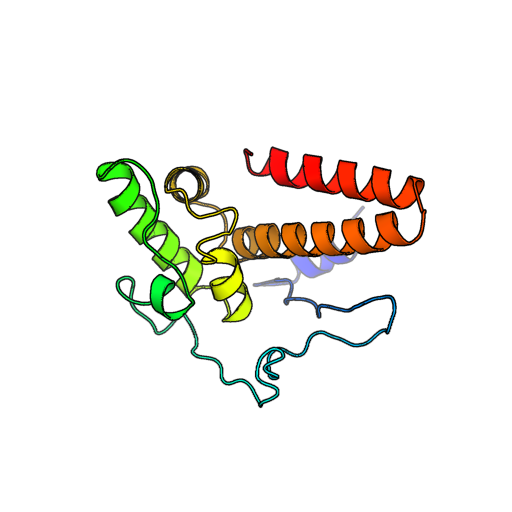0.89 149 GLU A CA 1
ATOM 1150 C C . GLU A 1 151 ? 15.421 15.284 10.972 1.00 17.51 149 GLU A C 1
ATOM 1151 O O . GLU A 1 151 ? 15.555 15.590 9.782 1.00 17.51 149 GLU A O 1
ATOM 1157 N N . TYR A 1 152 ? 14.665 15.996 11.810 1.00 18.35 150 TYR A N 1
ATOM 1158 C CA . TYR A 1 152 ? 13.956 17.186 11.355 1.00 19.41 150 TYR A CA 1
ATOM 1159 C C . TYR A 1 152 ? 14.929 18.256 10.883 1.00 16.23 150 TYR A C 1
ATOM 1160 O O . TYR A 1 152 ? 14.743 18.856 9.816 1.00 16.89 150 TYR A O 1
ATOM 1169 N N . ASN A 1 153 ? 15.964 18.529 11.684 1.00 17.89 151 ASN A N 1
ATOM 1170 C CA . ASN A 1 153 ? 16.934 19.547 11.298 1.00 19.41 151 ASN A CA 1
ATOM 1171 C C . ASN A 1 153 ? 17.640 19.161 10.007 1.00 19.93 151 ASN A C 1
ATOM 1172 O O . ASN A 1 153 ? 17.826 20.004 9.123 1.00 17.90 151 ASN A O 1
ATOM 1177 N N . ALA A 1 154 ? 18.023 17.887 9.869 1.00 17.56 152 ALA A N 1
ATOM 1178 C CA . ALA A 1 154 ? 18.685 17.450 8.643 1.00 17.93 152 ALA A CA 1
ATOM 1179 C C . ALA A 1 154 ? 17.773 17.626 7.435 1.00 17.53 152 ALA A C 1
ATOM 1180 O O . ALA A 1 154 ? 18.188 18.158 6.396 1.00 16.47 152 ALA A O 1
ATOM 1182 N N . LEU A 1 155 ? 16.516 17.195 7.561 1.00 17.61 153 LEU A N 1
ATOM 1183 C CA . LEU A 1 155 ? 15.583 17.290 6.444 1.00 14.76 153 LEU A CA 1
ATOM 1184 C C . LEU A 1 155 ? 15.372 18.739 6.025 1.00 15.79 153 LEU A C 1
ATOM 1185 O O . LEU A 1 155 ? 15.470 19.074 4.838 1.00 15.31 153 LEU A O 1
ATOM 1190 N N . THR A 1 156 ? 15.092 19.619 6.990 1.00 19.16 154 THR A N 1
ATOM 1191 C CA . THR A 1 156 ? 14.811 21.007 6.632 1.00 20.54 154 THR A CA 1
ATOM 1192 C C . THR A 1 156 ? 16.058 21.705 6.099 1.00 19.21 154 THR A C 1
ATOM 1193 O O . THR A 1 156 ? 15.966 22.513 5.169 1.00 18.97 154 THR A O 1
ATOM 1197 N N . ALA A 1 157 ? 17.235 21.395 6.655 1.00 18.62 155 ALA A N 1
ATOM 1198 C CA . ALA A 1 157 ? 18.465 21.998 6.153 1.00 18.36 155 ALA A CA 1
ATOM 1199 C C . ALA A 1 157 ? 18.753 21.559 4.724 1.00 18.62 155 ALA A C 1
ATOM 1200 O O . ALA A 1 157 ? 19.226 22.357 3.905 1.00 20.90 155 ALA A O 1
ATOM 1202 N N . ARG A 1 158 ? 18.472 20.294 4.403 1.00 20.42 156 ARG A N 1
ATOM 1203 C CA . ARG A 1 158 ? 18.694 19.811 3.044 1.00 17.35 156 ARG A CA 1
ATOM 1204 C C . ARG A 1 158 ? 17.836 20.560 2.030 1.00 19.35 156 ARG A C 1
ATOM 1205 O O . ARG A 1 158 ? 18.252 20.739 0.880 1.00 19.56 156 ARG A O 1
ATOM 1213 N N . TRP A 1 159 ? 16.648 21.008 2.429 1.00 17.87 157 TRP A N 1
ATOM 1214 C CA . TRP A 1 159 ? 15.778 21.778 1.551 1.00 18.66 157 TRP A CA 1
ATOM 1215 C C . TRP A 1 159 ? 16.038 23.281 1.629 1.00 21.29 157 TRP A C 1
ATOM 1216 O O . TRP A 1 159 ? 15.253 24.063 1.083 1.00 19.44 157 TRP A O 1
ATOM 1227 N N . GLY A 1 160 ? 17.111 23.699 2.298 1.00 25.09 158 GLY A N 1
ATOM 1228 C CA . GLY A 1 160 ? 17.546 25.082 2.271 1.00 22.13 158 GLY A CA 1
ATOM 1229 C C . GLY A 1 160 ? 17.021 25.972 3.375 1.00 25.82 158 GLY A C 1
ATOM 1230 O O . GLY A 1 160 ? 17.136 27.198 3.258 1.00 22.42 158 GLY A O 1
ATOM 1231 N N . PHE A 1 161 ? 16.457 25.409 4.439 1.00 20.84 159 PHE A N 1
ATOM 1232 C CA . PHE A 1 161 ? 15.933 26.220 5.534 1.00 21.83 159 PHE A CA 1
ATOM 1233 C C . PHE A 1 161 ? 16.926 26.310 6.689 1.00 21.43 159 PHE A C 1
ATOM 1234 O O . PHE A 1 161 ? 18.020 25.752 6.620 1.00 29.51 159 PHE A O 1
#

Sequence (160 aa):
SMTNFQTWLDSADIPVQQNGQWIDLETGIAYDPSYNYAANTRRASLSPRGIDARAVAKTFGGRALTGTARQKEWAEKIRAEKVQQMNQDQAEMACDPSGLLTAAKFWIENRNDSAQEIAGFVMQQKALLAQHRSAKAAGQADKVAKIAAEYNALTARWGF

Nearest PDB structures (foldseek):
  7fia-assembly1_A  TM=1.006E+00  e=4.033E-27  Pseudomonas aeruginosa

Foldseek 3Di:
DDDPVNVVVVVDDDDDDDDDWDADPVVRDTDDQQADPPVGHGDDWDQLLVDDLVPRLVVLPADFADDDPVLRVVLSVLLSVLLSPDTSQLSNQCRPCPFPNRHSVLSVVCSPDHSVVSSCLSVVLVVLVVQLVVCVVVVVVVSNVVSVVVNVVSVVVSPD

Secondary structure (DSSP, 8-state):
---HHHHHHHH-SS--PPPPPPEETTTTEEP-TTEETTTTEE-----GGGS-TTTHHHHTT--PPBS-HHHHHHHHHHHHHHHTTS-HHHHHHHH-TTSTT-BHHHHHHTTTS-HHHHHHHHHHHHHHHHHHHHHHHT--HHHHHHHHHHHHHHHHHTT-

Solvent-accessible surface area: 10919 Å² total; per-residue (Å²): 160,120,86,137,134,75,71,125,49,98,87,34,141,151,53,112,172,163,88,58,141,94,73,82,164,157,86,53,123,30,80,49,71,47,57,46,120,106,61,108,72,162,50,93,86,110,62,4,207,72,29,91,37,206,26,0,10,133,57,11,38,3,171,81,4,83,44,80,78,142,41,81,136,98,0,50,126,18,8,4,101,14,0,44,118,10,69,22,22,8,0,71,56,2,2,42,63,104,19,51,2,40,37,0,109,10,1,15,115,24,99,140,54,57,5,83,100,0,0,27,6,2,29,69,10,80,23,5,74,35,87,52,159,63,3,143,90,67,49,80,78,125,112,34,63,132,12,37,62,73,44,96,61,21,15,64,175,26,57,106

Radius of gyration: 18.0 Å; Cα contacts (8 Å, |Δi|>4): 166; chains: 1; bounding box: 45×49×46 Å